Protein AF-A0A8X6Q5P4-F1 (afdb_monomer_lite)

Structure (mmCIF, N/CA/C/O backbone):
data_AF-A0A8X6Q5P4-F1
#
_entry.id   AF-A0A8X6Q5P4-F1
#
loop_
_atom_site.group_PDB
_atom_site.id
_atom_site.type_symbol
_atom_site.label_atom_id
_atom_site.label_alt_id
_atom_site.label_comp_id
_atom_site.label_asym_id
_atom_site.label_entity_id
_atom_site.label_seq_id
_atom_site.pdbx_PDB_ins_code
_atom_site.Cartn_x
_atom_site.Cartn_y
_atom_site.Cartn_z
_atom_site.occupancy
_atom_site.B_iso_or_equiv
_atom_site.auth_seq_id
_atom_site.auth_comp_id
_atom_site.auth_asym_id
_atom_site.auth_atom_id
_atom_site.pdbx_PDB_model_num
ATOM 1 N N . MET A 1 1 ? 2.839 -21.272 -9.759 1.00 53.09 1 MET A N 1
ATOM 2 C CA . MET A 1 1 ? 2.663 -20.642 -8.435 1.00 53.09 1 MET A CA 1
ATOM 3 C C . MET A 1 1 ? 1.418 -21.234 -7.819 1.00 53.09 1 MET A C 1
ATOM 5 O O . MET A 1 1 ? 0.437 -21.380 -8.537 1.00 53.09 1 MET A O 1
ATOM 9 N N . ASP A 1 2 ? 1.478 -21.639 -6.556 1.00 59.53 2 ASP A N 1
ATOM 10 C CA . ASP A 1 2 ? 0.320 -22.190 -5.854 1.00 59.53 2 ASP A CA 1
ATOM 11 C C . ASP A 1 2 ? -0.592 -21.036 -5.414 1.00 59.53 2 ASP A C 1
ATOM 13 O O . ASP A 1 2 ? -0.461 -20.475 -4.329 1.00 59.53 2 ASP A O 1
ATOM 17 N N . THR A 1 3 ? -1.456 -20.587 -6.325 1.00 75.19 3 THR A N 1
ATOM 18 C CA . THR A 1 3 ? -2.335 -19.426 -6.118 1.00 75.19 3 THR A CA 1
ATOM 19 C C . THR A 1 3 ? -3.392 -19.670 -5.041 1.00 75.19 3 THR A C 1
ATOM 21 O O . THR A 1 3 ? -3.972 -18.708 -4.545 1.00 75.19 3 THR A O 1
ATOM 24 N N . GLY A 1 4 ? -3.632 -20.931 -4.657 1.00 83.81 4 GLY A N 1
ATOM 25 C CA . GLY A 1 4 ? -4.620 -21.299 -3.640 1.00 83.81 4 GLY A CA 1
ATOM 26 C C . GLY A 1 4 ? -4.331 -20.668 -2.279 1.00 83.81 4 GLY A C 1
ATOM 27 O O . GLY A 1 4 ? -5.236 -20.123 -1.654 1.00 83.81 4 GLY A O 1
ATOM 28 N N . MET A 1 5 ? -3.056 -20.623 -1.878 1.00 87.94 5 MET A N 1
ATOM 29 C CA . MET A 1 5 ? -2.649 -20.046 -0.592 1.00 87.94 5 MET A CA 1
ATOM 30 C C . MET A 1 5 ? -2.971 -18.547 -0.488 1.00 87.94 5 MET A C 1
ATOM 32 O O . MET A 1 5 ? -3.363 -18.069 0.574 1.00 87.94 5 MET A O 1
ATOM 36 N N . TYR A 1 6 ? -2.838 -17.797 -1.586 1.00 89.56 6 TYR A N 1
ATOM 37 C CA . TYR A 1 6 ? -3.122 -16.359 -1.598 1.00 89.56 6 TYR A CA 1
ATOM 38 C C . TYR A 1 6 ? -4.622 -16.058 -1.629 1.00 89.56 6 TYR A C 1
ATOM 40 O O . TYR A 1 6 ? -5.058 -15.073 -1.037 1.00 89.56 6 TYR A O 1
ATOM 48 N N . VAL A 1 7 ? -5.429 -16.919 -2.258 1.00 93.12 7 VAL A N 1
ATOM 49 C CA . VAL A 1 7 ? -6.895 -16.813 -2.184 1.00 93.12 7 VAL A CA 1
ATOM 50 C C . VAL A 1 7 ? -7.359 -16.992 -0.739 1.00 93.12 7 VAL A C 1
ATOM 52 O O . VAL A 1 7 ? -8.077 -16.139 -0.223 1.00 93.12 7 VAL A O 1
ATOM 55 N N . GLU A 1 8 ? -6.879 -18.033 -0.057 1.00 93.19 8 GLU A N 1
ATOM 56 C CA . GLU A 1 8 ? -7.202 -18.267 1.354 1.00 93.19 8 GLU A CA 1
ATOM 57 C C . GLU A 1 8 ? -6.715 -17.113 2.244 1.00 93.19 8 GLU A C 1
ATOM 59 O O . GLU A 1 8 ? -7.473 -16.601 3.068 1.00 93.19 8 GLU A O 1
ATOM 64 N N . ALA A 1 9 ? -5.479 -16.636 2.049 1.00 93.81 9 ALA A N 1
ATOM 65 C CA . ALA A 1 9 ? -4.935 -15.503 2.800 1.00 93.81 9 ALA A CA 1
ATOM 66 C C . ALA A 1 9 ? -5.797 -14.239 2.653 1.00 93.81 9 ALA A C 1
ATOM 68 O O . ALA A 1 9 ? -6.057 -13.545 3.642 1.00 93.81 9 ALA A O 1
ATOM 69 N N . LYS A 1 10 ? -6.294 -13.966 1.441 1.00 94.81 10 LYS A N 1
ATOM 70 C CA . LYS A 1 10 ? -7.219 -12.859 1.184 1.00 94.81 10 LYS A CA 1
ATOM 71 C C . LYS A 1 10 ? -8.535 -13.039 1.938 1.00 94.81 10 LYS A C 1
ATOM 73 O O . LYS A 1 10 ? -8.993 -12.097 2.584 1.00 94.81 10 LYS A O 1
ATOM 78 N N . GLU A 1 11 ? -9.128 -14.229 1.894 1.00 95.25 11 GLU A N 1
ATOM 79 C CA . GLU A 1 11 ? -10.381 -14.522 2.600 1.00 95.25 11 GLU A CA 1
ATOM 80 C C . GLU A 1 11 ? -10.233 -14.367 4.120 1.00 95.25 11 GLU A C 1
ATOM 82 O O . GLU A 1 11 ? -11.083 -13.747 4.770 1.00 95.25 11 GLU A O 1
ATOM 87 N N . TYR A 1 12 ? -9.126 -14.851 4.692 1.00 95.81 12 TYR A N 1
ATOM 88 C CA . TYR A 1 12 ? -8.813 -14.654 6.108 1.00 95.81 12 TYR A CA 1
ATOM 89 C C . TYR A 1 12 ? -8.636 -13.175 6.451 1.00 95.81 12 TYR A C 1
ATOM 91 O O . TYR A 1 12 ? -9.207 -12.703 7.438 1.00 95.81 12 TYR A O 1
ATOM 99 N N . ALA A 1 13 ? -7.901 -12.422 5.632 1.00 94.88 13 ALA A N 1
ATOM 100 C CA . ALA A 1 13 ? -7.718 -10.990 5.831 1.00 94.88 13 ALA A CA 1
ATOM 101 C C . ALA A 1 13 ? -9.061 -10.239 5.806 1.00 94.88 13 ALA A C 1
ATOM 103 O O . ALA A 1 13 ? -9.332 -9.408 6.674 1.00 94.88 13 ALA A O 1
ATOM 104 N N . GLU A 1 14 ? -9.953 -10.571 4.872 1.00 95.75 14 GLU A N 1
ATOM 105 C CA . GLU A 1 14 ? -11.298 -9.996 4.800 1.00 95.75 14 GLU A CA 1
ATOM 106 C C . GLU A 1 14 ? -12.171 -10.377 6.002 1.00 95.75 14 GLU A C 1
ATOM 108 O O . GLU A 1 14 ? -12.909 -9.534 6.519 1.00 95.75 14 GLU A O 1
ATOM 113 N N . ALA A 1 15 ? -12.076 -11.617 6.487 1.00 97.00 15 ALA A N 1
ATOM 114 C CA . ALA A 1 15 ? -12.764 -12.049 7.699 1.00 97.00 15 ALA A CA 1
ATOM 115 C C . ALA A 1 15 ? -12.289 -11.260 8.931 1.00 97.00 15 ALA A C 1
ATOM 117 O O . ALA A 1 15 ? -13.116 -10.792 9.717 1.00 97.00 15 ALA A O 1
ATOM 118 N N . VAL A 1 16 ? -10.978 -11.034 9.066 1.00 95.69 16 VAL A N 1
ATOM 119 C CA . VAL A 1 16 ? -10.413 -10.215 10.149 1.00 95.69 16 VAL A CA 1
ATOM 120 C C . VAL A 1 16 ? -10.856 -8.759 10.020 1.00 95.69 16 VAL A C 1
ATOM 122 O O . VAL A 1 16 ? -11.256 -8.163 11.017 1.00 95.69 16 VAL A O 1
ATOM 125 N N . LEU A 1 17 ? -10.876 -8.192 8.810 1.00 93.56 17 LEU A N 1
ATOM 126 C CA . LEU A 1 17 ? -11.319 -6.812 8.578 1.00 93.56 17 LEU A CA 1
ATOM 127 C C . LEU A 1 17 ? -12.811 -6.595 8.868 1.00 93.56 17 LEU A C 1
ATOM 129 O O . LEU A 1 17 ? -13.193 -5.491 9.252 1.00 93.56 17 LEU A O 1
ATOM 133 N N . LYS A 1 18 ? -13.657 -7.628 8.749 1.00 95.69 18 LYS A N 1
ATOM 134 C CA . LYS A 1 18 ? -15.067 -7.562 9.183 1.00 95.69 18 LYS A CA 1
ATOM 135 C C . LYS A 1 18 ? -15.201 -7.418 10.700 1.00 95.69 18 LYS A C 1
ATOM 137 O O . LYS A 1 18 ? -16.134 -6.771 11.164 1.00 95.69 18 LYS A O 1
ATOM 142 N N . ILE A 1 19 ? -14.282 -8.012 11.462 1.00 95.94 19 ILE A N 1
ATOM 143 C CA . ILE A 1 19 ? -14.267 -7.954 12.930 1.00 95.94 19 ILE A CA 1
ATOM 144 C C . ILE A 1 19 ? -13.555 -6.680 13.405 1.00 95.94 19 ILE A C 1
ATOM 146 O O . ILE A 1 19 ? -14.049 -5.973 14.280 1.00 95.94 19 ILE A O 1
ATOM 150 N N . ASN A 1 20 ? -12.402 -6.369 12.809 1.00 92.00 20 ASN A N 1
ATOM 151 C CA . ASN A 1 20 ? -11.596 -5.189 13.092 1.00 92.00 20 ASN A CA 1
ATOM 152 C C . ASN A 1 20 ? -11.233 -4.444 11.792 1.00 92.00 20 ASN A C 1
ATOM 154 O O . ASN A 1 20 ? -10.166 -4.678 11.216 1.00 92.00 20 ASN A O 1
ATOM 158 N N . PRO A 1 21 ? -12.055 -3.463 11.374 1.00 88.69 21 PRO A N 1
ATOM 159 C CA . PRO A 1 21 ? -11.829 -2.698 10.142 1.00 88.69 21 PRO A CA 1
ATOM 160 C C . PRO A 1 21 ? -10.544 -1.855 10.126 1.00 88.69 21 PRO A C 1
ATOM 162 O O . PRO A 1 21 ? -10.148 -1.327 9.084 1.00 88.69 21 PRO A O 1
ATOM 165 N N . ARG A 1 22 ? -9.906 -1.667 11.288 1.00 87.38 22 ARG A N 1
ATOM 166 C CA . ARG A 1 22 ? -8.725 -0.814 11.468 1.00 87.38 22 ARG A CA 1
ATOM 167 C C . ARG A 1 22 ? -7.439 -1.602 11.721 1.00 87.38 22 ARG A C 1
ATOM 169 O O . ARG A 1 22 ? -6.427 -0.964 12.004 1.00 87.38 22 ARG A O 1
ATOM 176 N N . SER A 1 23 ? -7.451 -2.936 11.624 1.00 90.62 23 SER A N 1
ATOM 177 C CA . SER A 1 23 ? -6.218 -3.730 11.734 1.00 90.62 23 SER A CA 1
ATOM 178 C C . SER A 1 23 ? -5.298 -3.429 10.544 1.00 90.62 23 SER A C 1
ATOM 180 O O . SER A 1 23 ? -5.683 -3.695 9.400 1.00 90.62 23 SER A O 1
ATOM 182 N N . PRO A 1 24 ? -4.106 -2.848 10.773 1.00 88.81 24 PRO A N 1
ATOM 183 C CA . PRO A 1 24 ? -3.154 -2.604 9.698 1.00 88.81 24 PRO A CA 1
ATOM 184 C C . PRO A 1 24 ? -2.569 -3.910 9.153 1.00 88.81 24 PRO A C 1
ATOM 186 O O . PRO A 1 24 ? -2.341 -4.007 7.953 1.00 88.81 24 PRO A O 1
ATOM 189 N N . GLU A 1 25 ? -2.403 -4.927 9.999 1.00 90.25 25 GLU A N 1
ATOM 190 C CA . GLU A 1 25 ? -1.857 -6.233 9.628 1.00 90.25 25 GLU A CA 1
ATOM 191 C C . GLU A 1 25 ? -2.791 -6.939 8.646 1.00 90.25 25 GLU A C 1
ATOM 193 O O . GLU A 1 25 ? -2.349 -7.423 7.609 1.00 90.25 25 GLU A O 1
ATOM 198 N N . ALA A 1 26 ? -4.101 -6.921 8.913 1.00 92.06 26 ALA A N 1
ATOM 199 C CA . ALA A 1 26 ? -5.088 -7.509 8.015 1.00 92.06 26 ALA A CA 1
ATOM 200 C C . ALA A 1 26 ? -5.188 -6.750 6.682 1.00 92.06 26 ALA A C 1
ATOM 202 O O . ALA A 1 26 ? -5.343 -7.367 5.631 1.00 92.06 26 ALA A O 1
ATOM 203 N N . LYS A 1 27 ? -5.058 -5.414 6.693 1.00 93.94 27 LYS A N 1
ATOM 204 C CA . LYS A 1 27 ? -4.985 -4.630 5.448 1.00 93.94 27 LYS A CA 1
ATOM 205 C C . LYS A 1 27 ? -3.723 -4.948 4.647 1.00 93.94 27 LYS A C 1
ATOM 207 O O . LYS A 1 27 ? -3.820 -5.075 3.432 1.00 93.94 27 LYS A O 1
ATOM 212 N N . SER A 1 28 ? -2.576 -5.101 5.314 1.00 92.88 28 SER A N 1
ATOM 213 C CA . SER A 1 28 ? -1.318 -5.477 4.657 1.00 92.88 28 SER A CA 1
ATOM 214 C C . SER A 1 28 ? -1.434 -6.855 4.027 1.00 92.88 28 SER A C 1
ATOM 216 O O . SER A 1 28 ? -1.211 -6.987 2.832 1.00 92.88 28 SER A O 1
ATOM 218 N N . LEU A 1 29 ? -1.898 -7.849 4.790 1.00 93.44 29 LEU A N 1
ATOM 219 C CA . LEU A 1 29 ? -2.078 -9.218 4.308 1.00 93.44 29 LEU A CA 1
ATOM 220 C C . LEU A 1 29 ? -3.030 -9.287 3.108 1.00 93.44 29 LEU A C 1
ATOM 222 O O . LEU A 1 29 ? -2.777 -10.020 2.155 1.00 93.44 29 LEU A O 1
ATOM 226 N N . LYS A 1 30 ? -4.111 -8.495 3.126 1.00 95.38 30 LYS A N 1
ATOM 227 C CA . LYS 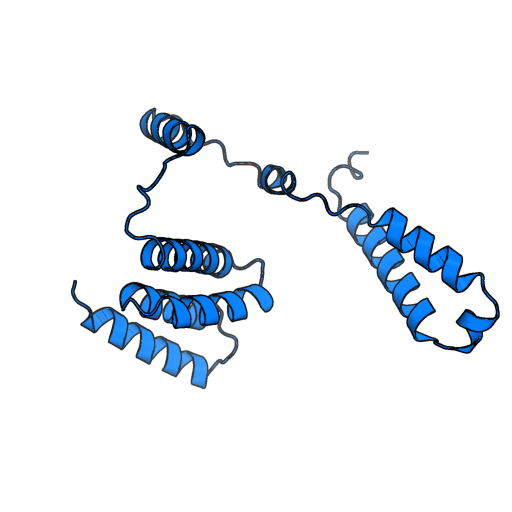A 1 30 ? -5.018 -8.377 1.982 1.00 95.38 30 LYS A CA 1
ATOM 228 C C . LYS A 1 30 ? -4.298 -7.817 0.751 1.00 95.38 30 LYS A C 1
ATOM 230 O O . LYS A 1 30 ? -4.438 -8.385 -0.328 1.00 95.38 30 LYS A O 1
ATOM 235 N N . GLY A 1 31 ? -3.536 -6.734 0.917 1.00 94.62 31 GLY A N 1
ATOM 236 C CA . GLY A 1 31 ? -2.756 -6.128 -0.162 1.00 94.62 31 GLY A CA 1
ATOM 237 C C . GLY A 1 31 ? -1.716 -7.089 -0.744 1.00 94.62 31 GLY A C 1
ATOM 238 O O . GLY A 1 31 ? -1.625 -7.215 -1.963 1.00 94.62 31 GLY A O 1
ATOM 239 N N . GLU A 1 32 ? -0.995 -7.828 0.101 1.00 91.94 32 GLU A N 1
ATOM 240 C CA . GLU A 1 32 ? -0.014 -8.839 -0.325 1.00 91.94 32 GLU A CA 1
ATOM 241 C C . GLU A 1 32 ? -0.685 -9.955 -1.123 1.00 91.94 32 GLU A C 1
ATOM 243 O O . GLU A 1 32 ? -0.236 -10.309 -2.212 1.00 91.94 32 GLU A O 1
ATOM 248 N N . ALA A 1 33 ? -1.799 -10.483 -0.615 1.00 93.94 33 ALA A N 1
ATOM 249 C CA . ALA A 1 33 ? -2.548 -11.522 -1.303 1.00 93.94 33 ALA A CA 1
ATOM 250 C C . ALA A 1 33 ? -3.053 -11.048 -2.677 1.00 93.94 33 ALA A C 1
ATOM 252 O O . ALA A 1 33 ? -2.925 -11.771 -3.661 1.00 93.94 33 ALA A O 1
ATOM 253 N N . GLU A 1 34 ? -3.581 -9.824 -2.772 1.00 93.44 34 GLU A N 1
ATOM 254 C CA . GLU A 1 34 ? -4.012 -9.224 -4.043 1.00 93.44 34 GLU A CA 1
ATOM 255 C C . GLU A 1 34 ? -2.844 -9.047 -5.025 1.00 93.44 34 GLU A C 1
ATOM 257 O O . GLU A 1 34 ? -2.993 -9.368 -6.204 1.00 93.44 34 GLU A O 1
ATOM 262 N N . PHE A 1 35 ? -1.668 -8.640 -4.536 1.00 91.94 35 PHE A N 1
ATOM 263 C CA . PHE A 1 35 ? -0.453 -8.503 -5.344 1.00 91.94 35 PHE A CA 1
ATOM 264 C C . PHE A 1 35 ? -0.010 -9.844 -5.940 1.00 91.94 35 PHE A C 1
ATOM 266 O O . PHE A 1 35 ? 0.199 -9.950 -7.147 1.00 91.94 35 PHE A O 1
ATOM 273 N N . PHE A 1 36 ? 0.091 -10.896 -5.120 1.00 89.12 36 PHE A N 1
ATOM 274 C CA . PHE A 1 36 ? 0.518 -12.221 -5.587 1.00 89.12 36 PHE A CA 1
ATOM 275 C C . PHE A 1 36 ? -0.514 -12.921 -6.481 1.00 89.12 36 PHE A C 1
ATOM 277 O O . PHE A 1 36 ? -0.154 -13.805 -7.260 1.00 89.12 36 PHE A O 1
ATOM 284 N N . LEU A 1 37 ? -1.783 -12.513 -6.411 1.00 88.75 37 LEU A N 1
ATOM 285 C CA . LEU A 1 37 ? -2.822 -12.926 -7.357 1.00 88.75 37 LEU A CA 1
ATOM 286 C C . LEU A 1 37 ? -2.761 -12.159 -8.693 1.00 88.75 37 LEU A C 1
ATOM 288 O O . LEU A 1 37 ? -3.492 -12.511 -9.617 1.00 88.75 37 LEU A O 1
ATOM 292 N N . GLY A 1 38 ? -1.894 -11.146 -8.808 1.00 87.88 38 GLY A N 1
ATOM 293 C CA . GLY A 1 38 ? -1.734 -10.307 -9.999 1.00 87.88 38 GLY A CA 1
ATOM 294 C C . GLY A 1 38 ? -2.746 -9.163 -10.106 1.00 87.88 38 GLY A C 1
ATOM 295 O O . GLY A 1 38 ? -2.823 -8.510 -11.142 1.00 87.88 38 GLY A O 1
ATOM 296 N N . ASP A 1 39 ? -3.529 -8.907 -9.055 1.00 91.06 39 ASP A N 1
ATOM 297 C CA . ASP A 1 39 ? -4.510 -7.819 -9.001 1.00 91.06 39 ASP A CA 1
ATOM 298 C C . ASP A 1 39 ? -3.844 -6.551 -8.430 1.00 91.06 39 ASP A C 1
ATOM 300 O O . ASP A 1 39 ? -4.127 -6.108 -7.311 1.00 91.06 39 ASP A O 1
ATOM 304 N N . PHE A 1 40 ? -2.886 -6.004 -9.192 1.00 90.81 40 PHE A N 1
ATOM 305 C CA . PHE A 1 40 ? -2.039 -4.883 -8.760 1.00 90.81 40 PHE A CA 1
ATOM 306 C C . PHE A 1 40 ? -2.842 -3.610 -8.475 1.00 90.81 40 PHE A C 1
ATOM 308 O O . PHE A 1 40 ? -2.533 -2.883 -7.537 1.00 90.81 40 PHE A O 1
ATOM 315 N N . GLU A 1 41 ? -3.917 -3.352 -9.223 1.00 91.75 41 GLU A N 1
ATOM 316 C CA . GLU A 1 41 ? -4.779 -2.185 -9.003 1.00 91.75 41 GLU A CA 1
ATOM 317 C C . GLU A 1 41 ? -5.486 -2.254 -7.645 1.00 91.75 41 GLU A C 1
ATOM 319 O O . GLU A 1 41 ? -5.476 -1.286 -6.876 1.00 91.75 41 GLU A O 1
ATOM 324 N N . ARG A 1 42 ? -6.085 -3.407 -7.307 1.00 93.75 42 ARG A N 1
ATOM 325 C CA . ARG A 1 42 ? -6.735 -3.574 -6.000 1.00 93.75 42 ARG A CA 1
ATOM 326 C C . ARG A 1 42 ? -5.734 -3.535 -4.862 1.00 93.75 42 ARG A C 1
ATOM 328 O O . ARG A 1 42 ? -5.997 -2.864 -3.864 1.00 93.75 42 ARG A O 1
ATOM 335 N N . SER A 1 43 ? -4.590 -4.190 -5.032 1.00 93.81 43 SER A N 1
ATOM 336 C CA . SER A 1 43 ? -3.520 -4.159 -4.039 1.00 93.81 43 SER A CA 1
ATOM 337 C C . SER A 1 43 ? -3.020 -2.726 -3.812 1.00 93.81 43 SER A C 1
ATOM 339 O O . SER A 1 43 ? -2.972 -2.266 -2.668 1.00 93.81 43 SER A O 1
ATOM 341 N N . PHE A 1 44 ? -2.778 -1.962 -4.883 1.00 94.06 44 PHE A N 1
ATOM 342 C CA . PHE A 1 44 ? -2.399 -0.549 -4.817 1.00 94.06 44 PHE A CA 1
ATOM 343 C C . PHE A 1 44 ? -3.417 0.291 -4.043 1.00 94.06 44 PHE A C 1
ATOM 345 O O . PHE A 1 44 ? -3.046 1.054 -3.151 1.00 94.06 44 PHE A O 1
ATOM 352 N N . LEU A 1 45 ? -4.713 0.126 -4.329 1.00 94.50 45 LEU A N 1
ATOM 353 C CA . LEU A 1 45 ? -5.780 0.828 -3.614 1.00 94.50 45 LEU A CA 1
ATOM 354 C C . LEU A 1 45 ? -5.812 0.454 -2.126 1.00 94.50 45 LEU A C 1
ATOM 356 O O . LEU A 1 45 ? -5.926 1.342 -1.276 1.00 94.50 45 LEU A O 1
ATOM 360 N N . THR A 1 46 ? -5.681 -0.835 -1.799 1.00 93.12 46 THR A N 1
ATOM 361 C CA . THR A 1 46 ? -5.618 -1.326 -0.414 1.00 93.12 46 THR A CA 1
ATOM 362 C C . THR A 1 46 ? -4.449 -0.680 0.340 1.00 93.12 46 THR A C 1
ATOM 364 O O . THR A 1 46 ? -4.633 -0.166 1.451 1.00 93.12 46 THR A O 1
ATOM 367 N N . TYR A 1 47 ? -3.265 -0.630 -0.276 1.00 90.88 47 TYR A N 1
ATOM 368 C CA . TYR A 1 47 ? -2.079 -0.013 0.313 1.00 90.88 47 TYR A CA 1
ATOM 369 C C . TYR A 1 47 ? -2.154 1.508 0.392 1.00 90.88 47 TYR A C 1
ATOM 371 O O . TYR A 1 47 ? -1.780 2.062 1.420 1.00 90.88 47 TYR A O 1
ATOM 379 N N . SER A 1 48 ? -2.700 2.187 -0.617 1.00 90.69 48 SER A N 1
ATOM 380 C CA . SER A 1 48 ? -2.901 3.641 -0.606 1.00 90.69 48 SER A CA 1
ATOM 381 C C . SER A 1 48 ? -3.833 4.068 0.533 1.00 90.69 48 SER A C 1
ATOM 383 O O . SER A 1 48 ? -3.525 4.982 1.300 1.00 90.69 48 SER A O 1
ATOM 385 N N . GLN A 1 49 ? -4.940 3.346 0.734 1.00 90.44 49 GLN A N 1
ATOM 386 C CA . GLN A 1 49 ? -5.839 3.582 1.868 1.00 90.44 49 GLN A CA 1
ATOM 387 C C . GLN A 1 49 ? -5.154 3.327 3.217 1.00 90.44 49 GLN A C 1
ATOM 389 O O . GLN A 1 49 ? -5.386 4.059 4.183 1.00 90.44 49 GLN A O 1
ATOM 394 N N . GLY A 1 50 ? -4.330 2.279 3.298 1.00 85.81 50 GLY A N 1
ATOM 395 C CA . GLY A 1 50 ? -3.510 1.985 4.471 1.00 85.81 50 GLY A CA 1
ATOM 396 C C . GLY A 1 50 ? -2.519 3.108 4.768 1.00 85.81 50 GLY A C 1
ATOM 397 O O . GLY A 1 50 ? -2.497 3.621 5.887 1.00 85.81 50 GLY A O 1
ATOM 398 N N . HIS A 1 51 ? -1.767 3.530 3.754 1.00 83.31 51 HIS A N 1
ATOM 399 C CA . HIS A 1 51 ? -0.742 4.562 3.828 1.00 83.31 51 HIS A CA 1
ATOM 400 C C . HIS A 1 51 ? -1.331 5.911 4.252 1.00 83.31 51 HIS A C 1
ATOM 402 O O . HIS A 1 51 ? -0.854 6.499 5.214 1.00 83.31 51 HIS A O 1
ATOM 408 N N . ASN A 1 52 ? -2.448 6.337 3.654 1.00 84.56 52 ASN A N 1
ATOM 409 C CA . ASN A 1 52 ? -3.147 7.567 4.048 1.00 84.56 52 ASN A CA 1
ATOM 410 C C . ASN A 1 52 ? -3.635 7.534 5.506 1.00 84.56 52 ASN A C 1
ATOM 412 O O . ASN A 1 52 ? -3.685 8.562 6.176 1.00 84.56 52 ASN A O 1
ATOM 416 N N . SER A 1 53 ? -4.006 6.354 6.016 1.00 80.56 53 SER A N 1
ATOM 417 C CA . SER A 1 53 ? -4.442 6.205 7.407 1.00 80.56 53 SER A CA 1
ATOM 418 C C . SER A 1 53 ? -3.280 6.087 8.394 1.00 80.56 53 SER A C 1
ATOM 420 O O . SER A 1 53 ? -3.451 6.470 9.553 1.00 80.56 53 SER A O 1
ATOM 422 N N . ARG A 1 54 ? -2.160 5.476 7.992 1.00 81.25 54 ARG A N 1
ATOM 423 C CA . ARG A 1 54 ? -0.976 5.209 8.824 1.00 81.25 54 ARG A CA 1
ATOM 424 C C . ARG A 1 54 ? 0.302 5.279 7.976 1.00 81.25 54 ARG A C 1
ATOM 426 O O . ARG A 1 54 ? 0.848 4.230 7.625 1.00 81.25 54 ARG A O 1
ATOM 433 N N . PRO A 1 55 ? 0.813 6.489 7.698 1.00 75.88 55 PRO A N 1
ATOM 434 C CA . PRO A 1 55 ? 2.000 6.658 6.859 1.00 75.88 55 PRO A CA 1
ATOM 435 C C . PRO A 1 55 ? 3.259 6.002 7.443 1.00 75.88 55 PRO A C 1
ATOM 437 O O . PRO A 1 55 ? 4.120 5.552 6.695 1.00 75.88 55 PRO A O 1
ATOM 440 N N . SER A 1 56 ? 3.343 5.896 8.775 1.00 79.56 56 SER A N 1
ATOM 441 C CA . SER A 1 56 ? 4.474 5.297 9.496 1.00 79.56 56 SER A CA 1
ATOM 442 C C . SER A 1 56 ? 4.500 3.764 9.487 1.00 79.56 56 SER A C 1
ATOM 444 O O . SER A 1 56 ? 5.460 3.168 9.970 1.00 79.56 56 SER A O 1
ATOM 446 N N . PHE A 1 57 ? 3.465 3.094 8.965 1.00 79.50 57 PHE A N 1
ATOM 447 C CA . PHE A 1 57 ? 3.464 1.636 8.865 1.00 79.50 57 PHE A CA 1
ATOM 448 C C . PHE A 1 57 ? 4.214 1.201 7.600 1.00 79.50 57 PHE A C 1
ATOM 450 O O . PHE A 1 57 ? 3.676 1.274 6.493 1.00 79.50 57 PHE A O 1
ATOM 457 N N . GLY A 1 58 ? 5.460 0.745 7.770 1.00 80.38 58 GLY A N 1
ATOM 458 C CA . GLY A 1 58 ? 6.395 0.473 6.669 1.00 80.38 58 GLY A CA 1
ATOM 459 C C . GLY A 1 58 ? 5.850 -0.450 5.575 1.00 80.38 58 GLY A C 1
ATOM 460 O O . GLY A 1 58 ? 6.057 -0.177 4.393 1.00 80.38 58 GLY A O 1
ATOM 461 N N . ALA A 1 59 ? 5.063 -1.469 5.936 1.00 81.38 59 ALA A N 1
ATOM 462 C CA . ALA A 1 59 ? 4.476 -2.388 4.959 1.00 81.38 59 ALA A CA 1
ATOM 463 C C . ALA A 1 59 ? 3.517 -1.690 3.976 1.00 81.38 59 ALA A C 1
ATOM 465 O O . ALA A 1 59 ? 3.412 -2.103 2.824 1.00 81.38 59 ALA A O 1
ATOM 466 N N . PHE A 1 60 ? 2.860 -0.595 4.381 1.00 83.88 60 PHE A N 1
ATOM 467 C CA . PHE A 1 60 ? 2.016 0.178 3.468 1.00 83.88 60 PHE A CA 1
ATOM 468 C C . PHE A 1 60 ? 2.819 1.011 2.478 1.00 83.88 60 PHE A C 1
ATOM 470 O O . PHE A 1 60 ? 2.449 1.068 1.308 1.00 83.88 60 PHE A O 1
ATOM 477 N N . LYS A 1 61 ? 3.919 1.628 2.927 1.00 86.19 61 LYS A N 1
ATOM 478 C CA . LYS A 1 61 ? 4.825 2.378 2.045 1.00 86.19 61 LYS A CA 1
ATOM 479 C C . LYS A 1 61 ? 5.449 1.441 1.008 1.00 86.19 61 LYS A C 1
ATOM 481 O O . LYS A 1 61 ? 5.374 1.719 -0.186 1.00 86.19 61 LYS A O 1
ATOM 486 N N . LEU A 1 62 ? 5.985 0.308 1.465 1.00 83.69 62 LEU A N 1
ATOM 487 C CA . LEU A 1 62 ? 6.598 -0.693 0.597 1.00 83.69 62 LEU A CA 1
ATOM 488 C C . LEU A 1 62 ? 5.582 -1.273 -0.396 1.00 83.69 62 LEU A C 1
ATOM 490 O O . LEU A 1 62 ? 5.828 -1.272 -1.598 1.00 83.69 62 LEU A O 1
ATOM 494 N N . GLY A 1 63 ? 4.409 -1.696 0.086 1.00 84.19 63 GLY A N 1
ATOM 495 C CA . GLY A 1 63 ? 3.351 -2.234 -0.768 1.00 84.19 63 GLY A CA 1
ATOM 496 C C . GLY A 1 63 ? 2.866 -1.238 -1.824 1.00 84.19 63 GLY A C 1
ATOM 497 O O . GLY A 1 63 ? 2.660 -1.619 -2.974 1.00 84.19 63 GLY A O 1
ATOM 498 N N . TYR A 1 64 ? 2.746 0.046 -1.478 1.00 84.81 64 TYR A N 1
ATOM 499 C CA . TYR A 1 64 ? 2.395 1.106 -2.427 1.00 84.81 64 TYR A CA 1
ATOM 500 C C . TYR A 1 64 ? 3.439 1.249 -3.548 1.00 84.81 64 TYR A C 1
ATOM 502 O O . TYR A 1 64 ? 3.078 1.254 -4.724 1.00 84.81 64 TYR A O 1
ATOM 510 N N . GLN A 1 65 ? 4.729 1.291 -3.196 1.00 87.06 65 GLN A N 1
ATOM 511 C CA . GLN A 1 65 ? 5.832 1.387 -4.163 1.00 87.06 65 GLN A CA 1
ATOM 512 C C . GLN A 1 65 ? 5.925 0.148 -5.064 1.00 87.06 65 GLN A C 1
ATOM 514 O O . GLN A 1 65 ? 6.043 0.276 -6.282 1.00 87.06 65 GLN A O 1
ATOM 519 N N . MET A 1 66 ? 5.830 -1.051 -4.478 1.00 85.75 66 MET A N 1
ATOM 520 C CA . MET A 1 66 ? 5.874 -2.316 -5.217 1.00 85.75 66 MET A CA 1
ATOM 521 C C . MET A 1 66 ? 4.748 -2.409 -6.246 1.00 85.75 66 MET A C 1
ATOM 523 O O . MET A 1 66 ? 4.986 -2.807 -7.384 1.00 85.75 66 MET A O 1
ATOM 527 N N . ASN A 1 67 ? 3.532 -2.019 -5.860 1.00 86.81 67 ASN A N 1
ATOM 528 C CA . ASN A 1 67 ? 2.389 -2.022 -6.763 1.00 86.81 67 ASN A CA 1
ATOM 529 C C . ASN A 1 67 ? 2.503 -0.969 -7.862 1.00 86.81 67 ASN A C 1
ATOM 531 O O . ASN A 1 67 ? 2.200 -1.286 -9.005 1.00 86.81 67 ASN A O 1
ATOM 535 N N . GLY A 1 68 ? 2.966 0.245 -7.541 1.00 86.69 68 GLY A N 1
ATOM 536 C CA . GLY A 1 68 ? 3.215 1.278 -8.550 1.00 86.69 68 GLY A CA 1
ATOM 537 C C . GLY A 1 68 ? 4.170 0.773 -9.630 1.00 86.69 68 GLY A C 1
ATOM 538 O O . GLY A 1 68 ? 3.810 0.733 -10.801 1.00 86.69 68 GLY A O 1
ATOM 539 N N . ARG A 1 69 ? 5.321 0.226 -9.219 1.00 82.56 69 ARG A N 1
ATOM 540 C CA . ARG A 1 69 ? 6.301 -0.356 -10.148 1.00 82.56 69 ARG A CA 1
ATOM 541 C C . ARG A 1 69 ? 5.737 -1.541 -10.938 1.00 82.56 69 ARG A C 1
ATOM 543 O O . ARG A 1 69 ? 6.051 -1.697 -12.112 1.00 82.56 69 ARG A O 1
ATOM 550 N N . ALA A 1 70 ? 4.919 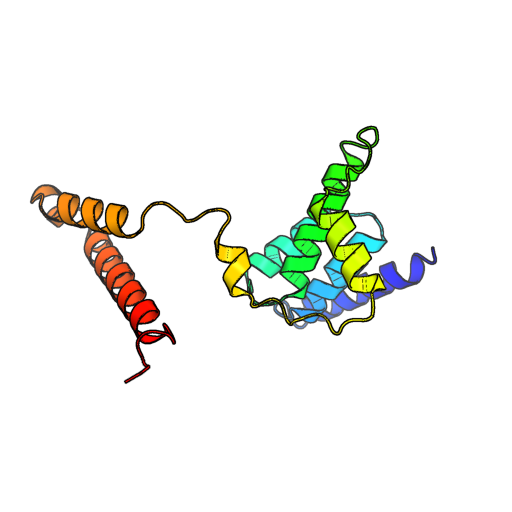-2.391 -10.315 1.00 82.69 70 ALA A N 1
ATOM 551 C CA . ALA A 1 70 ? 4.288 -3.514 -11.008 1.00 82.69 70 ALA A CA 1
ATOM 552 C C . ALA A 1 70 ? 3.278 -3.053 -12.071 1.00 82.69 70 ALA A C 1
ATOM 554 O O . ALA A 1 70 ? 3.236 -3.636 -13.152 1.00 82.69 70 ALA A O 1
ATOM 555 N N . ILE A 1 71 ? 2.503 -2.002 -11.786 1.00 85.06 71 ILE A N 1
ATOM 556 C CA . ILE A 1 71 ? 1.577 -1.384 -12.741 1.00 85.06 71 ILE A CA 1
ATOM 557 C C . ILE A 1 71 ? 2.359 -0.733 -13.883 1.00 85.06 71 ILE A C 1
ATOM 559 O O . ILE A 1 71 ? 2.056 -1.011 -15.040 1.00 85.06 71 ILE A O 1
ATOM 563 N N . ASP A 1 72 ? 3.396 0.049 -13.580 1.00 82.94 72 ASP A N 1
ATOM 564 C CA . ASP A 1 72 ? 4.235 0.694 -14.596 1.00 82.94 72 ASP A CA 1
ATOM 565 C C . ASP A 1 72 ? 4.874 -0.349 -15.524 1.00 82.94 72 ASP A C 1
ATOM 567 O O . ASP A 1 72 ? 4.759 -0.251 -16.743 1.00 82.94 72 ASP A O 1
ATOM 571 N N . ASN A 1 73 ? 5.437 -1.423 -14.963 1.00 79.44 73 ASN A N 1
ATOM 572 C CA . ASN A 1 73 ? 5.986 -2.533 -15.746 1.00 79.44 73 ASN A CA 1
ATOM 573 C C . ASN A 1 73 ? 4.917 -3.244 -16.596 1.00 79.44 73 ASN A C 1
ATOM 575 O O . ASN A 1 73 ? 5.208 -3.696 -17.702 1.00 79.44 73 ASN A O 1
ATOM 579 N N . ALA A 1 74 ? 3.685 -3.375 -16.093 1.00 81.00 74 ALA A N 1
ATOM 580 C CA . ALA A 1 74 ? 2.584 -3.981 -16.841 1.00 81.00 74 ALA A CA 1
ATOM 581 C C . ALA A 1 74 ? 2.091 -3.084 -17.991 1.00 81.00 74 ALA A C 1
ATOM 583 O O . ALA A 1 74 ? 1.641 -3.600 -19.015 1.00 81.00 74 ALA A O 1
ATOM 584 N N . LEU A 1 75 ? 2.178 -1.760 -17.832 1.00 81.25 75 LEU A N 1
ATOM 585 C CA . LEU A 1 75 ? 1.822 -0.770 -18.851 1.00 81.25 75 LEU A CA 1
ATOM 586 C C . LEU A 1 75 ? 2.927 -0.576 -19.898 1.00 81.25 75 LEU A C 1
ATOM 588 O O . LEU A 1 75 ? 2.619 -0.317 -21.062 1.00 81.25 75 LEU A O 1
ATOM 592 N N . HIS A 1 76 ? 4.190 -0.749 -19.502 1.00 77.81 76 HIS A N 1
ATOM 593 C CA . HIS A 1 76 ? 5.378 -0.554 -20.336 1.00 77.81 76 HIS A CA 1
ATOM 594 C C . HIS A 1 76 ? 6.211 -1.846 -20.478 1.00 77.81 76 HIS A C 1
ATOM 596 O O . HIS A 1 76 ? 7.396 -1.853 -20.150 1.00 77.81 76 HIS A O 1
ATOM 602 N N . PRO A 1 77 ? 5.641 -2.957 -20.991 1.00 68.31 77 PRO A N 1
ATOM 603 C CA . PRO A 1 77 ? 6.323 -4.257 -21.022 1.00 68.31 77 PRO A CA 1
ATOM 604 C C . PRO A 1 77 ? 7.544 -4.296 -21.957 1.00 68.31 77 PRO A C 1
ATOM 606 O O . PRO A 1 77 ? 8.408 -5.157 -21.799 1.00 68.31 77 PRO A O 1
ATOM 609 N N . ASP A 1 78 ? 7.597 -3.384 -22.932 1.00 68.94 78 ASP A N 1
ATOM 610 C CA . ASP A 1 78 ? 8.663 -3.288 -23.934 1.00 68.94 78 ASP A CA 1
ATOM 611 C C . ASP A 1 78 ? 9.785 -2.321 -23.524 1.00 68.94 78 ASP A C 1
ATOM 613 O O . ASP A 1 78 ? 10.825 -2.266 -24.188 1.00 68.94 78 ASP A O 1
ATOM 617 N N . GLU A 1 79 ? 9.597 -1.555 -22.444 1.00 63.66 79 GLU A N 1
ATOM 618 C CA . GLU A 1 79 ? 10.679 -0.762 -21.877 1.00 63.66 79 GLU A CA 1
ATOM 619 C C . GLU A 1 79 ? 11.572 -1.701 -21.059 1.00 63.66 79 GLU A C 1
ATOM 621 O O . GLU A 1 79 ? 11.109 -2.331 -20.103 1.00 63.66 79 GLU A O 1
ATOM 626 N N . PRO A 1 80 ? 12.851 -1.871 -21.437 1.00 59.50 80 PRO A N 1
ATOM 627 C CA . PRO A 1 80 ? 13.753 -2.690 -20.650 1.00 59.50 80 PRO A CA 1
ATOM 628 C C . PRO A 1 80 ? 13.831 -2.105 -19.241 1.00 59.50 80 PRO A C 1
ATOM 630 O O . PRO A 1 80 ? 13.938 -0.891 -19.090 1.00 59.50 80 PRO A O 1
ATOM 633 N N . ILE A 1 81 ? 13.805 -2.965 -18.218 1.00 56.69 81 ILE A N 1
ATOM 634 C CA . ILE A 1 81 ? 14.079 -2.549 -16.840 1.00 56.69 81 ILE A CA 1
ATOM 635 C C . ILE A 1 81 ? 15.472 -1.916 -16.840 1.00 56.69 81 ILE A C 1
ATOM 637 O O . ILE A 1 81 ? 16.485 -2.614 -16.936 1.00 56.69 81 ILE A O 1
ATOM 641 N N . VAL A 1 82 ? 15.518 -0.586 -16.800 1.00 56.25 82 VAL A N 1
ATOM 642 C CA . VAL A 1 82 ? 16.765 0.165 -16.724 1.00 56.25 82 VAL A CA 1
ATOM 643 C C . VAL A 1 82 ? 17.135 0.220 -15.254 1.00 56.25 82 VAL A C 1
ATOM 645 O O . VAL A 1 82 ? 16.567 0.997 -14.493 1.00 56.25 82 VAL A O 1
ATOM 648 N N . PHE A 1 83 ? 18.066 -0.639 -14.856 1.00 54.62 83 PHE A N 1
ATOM 649 C CA . PHE A 1 83 ? 18.768 -0.461 -13.594 1.00 54.62 83 PHE A CA 1
ATOM 650 C C . PHE A 1 83 ? 19.638 0.787 -13.730 1.00 54.62 83 PHE A C 1
ATOM 652 O O . PHE A 1 83 ? 20.447 0.885 -14.659 1.00 54.62 83 PHE A O 1
ATOM 659 N N . GLY A 1 84 ? 19.420 1.765 -12.855 1.00 59.78 84 GLY A N 1
ATOM 660 C CA . GLY A 1 84 ? 20.301 2.919 -12.757 1.00 59.78 84 GLY A CA 1
ATOM 661 C C . GLY A 1 84 ? 21.680 2.492 -12.257 1.00 59.78 84 GLY A C 1
ATOM 662 O O . GLY A 1 84 ? 21.844 1.408 -11.698 1.00 59.78 84 GLY A O 1
ATOM 663 N N . ASN A 1 85 ? 22.682 3.356 -12.420 1.00 65.56 85 ASN A N 1
ATOM 664 C CA . ASN A 1 85 ? 24.008 3.099 -11.847 1.00 65.56 85 ASN A CA 1
ATOM 665 C C . ASN A 1 85 ? 23.928 2.905 -10.319 1.00 65.56 85 ASN A C 1
ATOM 667 O O . ASN A 1 85 ? 24.610 2.041 -9.787 1.00 65.56 85 ASN A O 1
ATOM 671 N N . GLU A 1 86 ? 23.014 3.617 -9.653 1.00 61.81 86 GLU A N 1
ATOM 672 C CA . GLU A 1 86 ? 22.726 3.481 -8.217 1.00 61.81 86 GLU A CA 1
ATOM 673 C C . GLU A 1 86 ? 22.211 2.078 -7.841 1.00 61.81 86 GLU A C 1
ATOM 675 O O . GLU A 1 86 ? 22.608 1.527 -6.817 1.00 61.81 86 GLU A O 1
ATOM 680 N N . ASP A 1 87 ? 21.377 1.455 -8.686 1.00 62.97 87 ASP A N 1
ATOM 681 C CA . ASP A 1 87 ? 20.892 0.088 -8.447 1.00 62.97 87 ASP A CA 1
ATOM 682 C C . ASP A 1 87 ? 22.039 -0.935 -8.552 1.00 62.97 87 ASP A C 1
ATOM 684 O O . ASP A 1 87 ? 22.070 -1.920 -7.814 1.00 62.97 87 ASP A O 1
ATOM 688 N N . ALA A 1 88 ? 22.983 -0.719 -9.475 1.00 70.94 88 ALA A N 1
ATOM 689 C CA . ALA A 1 88 ? 24.148 -1.585 -9.651 1.00 70.94 88 ALA A CA 1
ATOM 690 C C . ALA A 1 88 ? 25.159 -1.425 -8.505 1.00 70.94 88 ALA A C 1
ATOM 692 O O . ALA A 1 88 ? 25.654 -2.427 -7.989 1.00 70.94 88 ALA A O 1
ATOM 693 N N . GLU A 1 89 ? 25.408 -0.187 -8.075 1.00 67.56 89 GLU A N 1
ATOM 694 C CA . GLU A 1 89 ? 26.270 0.138 -6.934 1.00 67.56 89 GLU A CA 1
ATOM 695 C C . GLU A 1 89 ? 25.732 -0.484 -5.637 1.00 67.56 89 GLU A C 1
ATOM 697 O O . GLU A 1 89 ? 26.479 -1.158 -4.929 1.00 67.56 89 GLU A O 1
ATOM 702 N N . GLY A 1 90 ? 24.421 -0.392 -5.381 1.00 65.56 90 GLY A N 1
ATOM 703 C CA . GLY A 1 90 ? 23.803 -1.027 -4.212 1.00 65.56 90 GLY A CA 1
ATOM 704 C C . GLY A 1 90 ? 23.887 -2.560 -4.225 1.00 65.56 90 GLY A C 1
ATOM 705 O O . GLY A 1 90 ? 24.013 -3.193 -3.177 1.00 65.56 90 GLY A O 1
ATOM 706 N N . ILE A 1 91 ? 23.861 -3.190 -5.406 1.00 72.25 91 ILE A N 1
ATOM 707 C CA . ILE A 1 91 ? 24.059 -4.644 -5.531 1.00 72.25 91 ILE A CA 1
ATOM 708 C C . ILE A 1 91 ? 25.523 -5.024 -5.272 1.00 72.25 91 ILE A C 1
ATOM 710 O O . ILE A 1 91 ? 25.776 -6.026 -4.601 1.00 72.25 91 ILE A O 1
ATOM 714 N N . GLU A 1 92 ? 26.486 -4.255 -5.784 1.00 72.44 92 GLU A N 1
ATOM 715 C CA . GLU A 1 92 ? 27.912 -4.483 -5.514 1.00 72.44 92 GLU A CA 1
ATOM 716 C C . GLU A 1 92 ? 28.238 -4.324 -4.024 1.00 72.44 92 GLU A C 1
ATOM 718 O O . GLU A 1 92 ? 28.948 -5.160 -3.460 1.00 72.44 92 GLU A O 1
ATOM 723 N N . GLU A 1 93 ? 27.651 -3.326 -3.364 1.00 72.81 93 GLU A N 1
ATOM 724 C CA . GLU A 1 93 ? 27.780 -3.103 -1.924 1.00 72.81 93 GLU A CA 1
ATOM 725 C C . GLU A 1 93 ? 27.213 -4.280 -1.114 1.00 72.81 93 GLU A C 1
ATOM 727 O O . GLU A 1 93 ? 27.896 -4.826 -0.248 1.00 72.81 93 GLU A O 1
ATOM 732 N N . LEU A 1 94 ? 26.024 -4.781 -1.464 1.00 70.12 94 LEU A N 1
ATOM 733 C CA . LEU A 1 94 ? 25.434 -5.970 -0.833 1.00 70.12 94 LEU A CA 1
ATOM 734 C C . LEU A 1 94 ? 26.287 -7.237 -1.010 1.00 70.12 94 LEU A C 1
ATOM 736 O O . LEU A 1 94 ? 26.360 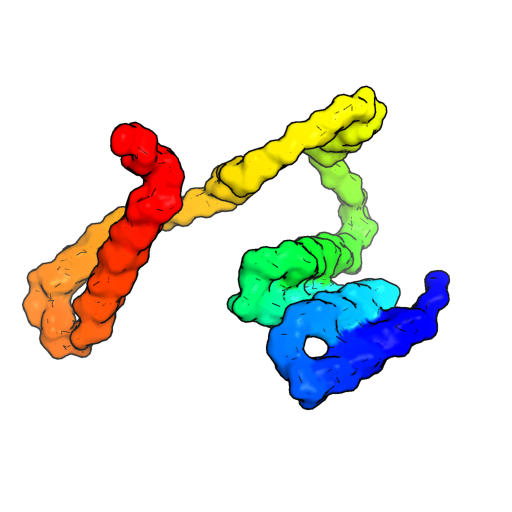-8.078 -0.110 1.00 70.12 94 LEU A O 1
ATOM 740 N N . LEU A 1 95 ? 26.918 -7.399 -2.175 1.00 76.81 95 LEU A N 1
ATOM 741 C CA . LEU A 1 95 ? 27.768 -8.552 -2.484 1.00 76.81 95 LEU A CA 1
ATOM 742 C C . LEU A 1 95 ? 29.165 -8.455 -1.857 1.00 76.81 95 LEU A C 1
ATOM 744 O O . LEU A 1 95 ? 29.830 -9.484 -1.713 1.00 76.81 95 LEU A O 1
ATOM 748 N N . SER A 1 96 ? 29.602 -7.255 -1.465 1.00 80.12 96 SER A N 1
ATOM 749 C CA . SER A 1 96 ? 30.895 -7.017 -0.811 1.00 80.12 96 SER A CA 1
ATOM 750 C C . SER A 1 96 ? 30.993 -7.672 0.575 1.00 80.12 96 SER A C 1
ATOM 752 O O . SER A 1 96 ? 32.092 -7.956 1.055 1.00 80.12 96 SER A O 1
ATOM 754 N N . GLY A 1 97 ? 29.846 -7.975 1.198 1.00 73.12 97 GLY A N 1
ATOM 755 C CA . GLY A 1 97 ? 29.767 -8.577 2.528 1.00 73.12 97 GLY A CA 1
ATOM 756 C C . GLY A 1 97 ? 30.109 -7.610 3.663 1.00 73.12 97 GLY A C 1
ATOM 757 O O . GLY A 1 97 ? 30.210 -8.045 4.814 1.00 73.12 97 GLY A O 1
ATOM 758 N N . GLU A 1 98 ? 30.283 -6.322 3.358 1.00 75.69 98 GLU A N 1
ATOM 759 C CA . GLU A 1 98 ? 30.340 -5.277 4.369 1.00 75.69 98 GLU A CA 1
ATOM 760 C C . GLU A 1 98 ? 28.965 -5.151 5.054 1.00 75.69 98 GLU A C 1
ATOM 762 O O . GLU A 1 98 ? 27.923 -5.331 4.414 1.00 75.69 98 GLU A O 1
ATOM 767 N N . PRO A 1 99 ? 28.924 -4.942 6.383 1.00 63.25 99 PRO A N 1
ATOM 768 C CA . PRO A 1 99 ? 27.665 -4.704 7.066 1.00 63.25 99 PRO A CA 1
ATOM 769 C C . PRO A 1 99 ? 27.067 -3.414 6.513 1.00 63.25 99 PRO A C 1
ATOM 771 O O . PRO A 1 99 ? 27.699 -2.368 6.620 1.00 63.25 99 PRO A O 1
ATOM 774 N N . LEU A 1 100 ? 25.865 -3.513 5.938 1.00 58.00 100 LEU A N 1
ATOM 775 C CA . LEU A 1 100 ? 25.097 -2.355 5.490 1.00 58.00 100 LEU A CA 1
ATOM 776 C C . LEU A 1 100 ? 25.080 -1.323 6.617 1.00 58.00 100 LEU A C 1
ATOM 778 O O . LEU A 1 100 ? 24.596 -1.624 7.716 1.00 58.00 100 LEU A O 1
ATOM 782 N N . GLU A 1 101 ? 25.624 -0.133 6.362 1.00 59.09 101 GLU A N 1
ATOM 783 C CA . GLU A 1 101 ? 25.347 0.998 7.236 1.00 59.09 101 GLU A CA 1
ATOM 784 C C . GLU A 1 101 ? 23.827 1.182 7.236 1.00 59.09 101 GLU A C 1
ATOM 786 O O . GLU A 1 101 ? 23.189 1.197 6.181 1.00 59.09 101 GLU A O 1
ATOM 791 N N . GLU A 1 102 ? 23.221 1.234 8.426 1.00 51.19 102 GLU A N 1
ATOM 792 C CA . GLU A 1 102 ? 21.829 1.656 8.538 1.00 51.19 102 GLU A CA 1
ATOM 793 C C . GLU A 1 102 ? 21.749 3.029 7.876 1.00 51.19 102 GLU A C 1
ATOM 795 O O . GLU A 1 102 ? 22.301 3.999 8.400 1.00 51.19 102 GLU A O 1
ATOM 800 N N . LEU A 1 103 ? 21.123 3.088 6.697 1.00 49.59 103 LEU A N 1
ATOM 801 C CA . LEU A 1 103 ? 20.844 4.349 6.034 1.00 49.59 103 LEU A CA 1
ATOM 802 C C . LEU A 1 103 ? 20.104 5.215 7.051 1.00 49.59 103 LEU A C 1
ATOM 804 O O . LEU A 1 103 ? 19.012 4.862 7.500 1.00 49.59 103 LEU A O 1
ATOM 808 N N . ASP A 1 104 ? 20.731 6.320 7.449 1.00 44.84 104 ASP A N 1
ATOM 809 C CA . ASP A 1 104 ? 20.064 7.348 8.227 1.00 44.84 104 ASP A CA 1
ATOM 810 C C . ASP A 1 104 ? 18.892 7.837 7.368 1.00 44.84 104 ASP A C 1
ATOM 812 O O . ASP A 1 104 ? 19.089 8.459 6.320 1.00 44.84 104 ASP A O 1
ATOM 816 N N . ASP A 1 105 ? 17.666 7.512 7.789 1.00 43.06 105 ASP A N 1
ATOM 817 C CA . ASP A 1 105 ? 16.403 7.838 7.111 1.00 43.06 105 ASP A CA 1
ATOM 818 C C . ASP A 1 105 ? 16.258 9.347 6.785 1.00 43.06 105 ASP A C 1
ATOM 820 O O . ASP A 1 105 ? 15.324 9.750 6.088 1.00 43.06 105 ASP A O 1
ATOM 824 N N . THR A 1 106 ? 17.179 10.197 7.255 1.00 47.88 106 THR A N 1
ATOM 825 C CA . THR A 1 106 ? 17.267 11.625 6.934 1.00 47.88 106 THR A CA 1
ATOM 826 C C . THR A 1 106 ? 17.615 11.934 5.472 1.00 47.88 106 THR A C 1
ATOM 828 O O . THR A 1 106 ? 17.370 13.059 5.032 1.00 47.88 106 THR A O 1
ATOM 831 N N . GLU A 1 107 ? 18.144 10.993 4.677 1.00 42.72 107 GLU A N 1
ATOM 832 C CA . GLU A 1 107 ? 18.550 11.300 3.291 1.00 42.72 107 GLU A CA 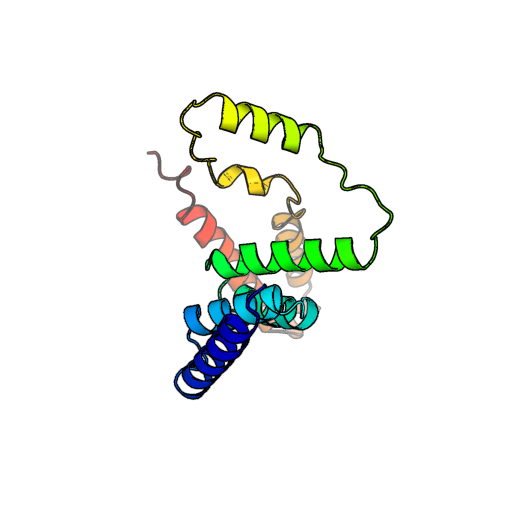1
ATOM 833 C C . GLU A 1 107 ? 17.445 11.153 2.231 1.00 42.72 107 GLU A C 1
ATOM 835 O O . GLU A 1 107 ? 17.523 11.771 1.166 1.00 42.72 107 GLU A O 1
ATOM 840 N N . TYR A 1 108 ? 16.338 10.481 2.569 1.00 39.69 108 TYR A N 1
ATOM 841 C CA . TYR A 1 108 ? 15.115 10.457 1.750 1.00 39.69 108 TYR A CA 1
ATOM 842 C C . TYR A 1 108 ? 14.371 11.810 1.722 1.00 39.69 108 TYR A C 1
ATOM 844 O O . TYR A 1 108 ? 13.422 11.973 0.957 1.00 39.69 108 TYR A O 1
ATOM 852 N N . GLU A 1 109 ? 14.794 12.800 2.518 1.00 43.84 109 GLU A N 1
ATOM 853 C CA . GLU A 1 109 ? 14.210 14.152 2.548 1.00 43.84 109 GLU A CA 1
ATOM 854 C C . GLU A 1 109 ? 14.777 15.107 1.477 1.00 43.84 109 GLU A C 1
ATOM 856 O O . GLU A 1 109 ? 14.341 16.257 1.381 1.00 43.84 109 GLU A O 1
ATOM 861 N N . LYS A 1 110 ? 15.748 14.683 0.655 1.00 44.72 110 LYS A N 1
ATOM 862 C CA . LYS A 1 110 ? 16.382 15.583 -0.330 1.00 44.72 110 LYS A CA 1
ATOM 863 C C . LYS A 1 110 ? 15.666 15.676 -1.682 1.00 44.72 110 LYS A C 1
ATOM 865 O O . LYS A 1 110 ? 15.905 16.650 -2.399 1.00 44.72 110 LYS A O 1
ATOM 870 N N . SER A 1 111 ? 14.783 14.743 -2.045 1.00 40.94 111 SER A N 1
ATOM 871 C CA . SER A 1 111 ? 13.989 14.855 -3.277 1.00 40.94 111 SER A CA 1
ATOM 872 C C . SER A 1 111 ? 12.605 15.414 -2.951 1.00 40.94 111 SER A C 1
ATOM 874 O O . SER A 1 111 ? 11.772 14.707 -2.399 1.00 40.94 111 SER A O 1
ATOM 876 N N . GLU A 1 112 ? 12.394 16.679 -3.317 1.00 49.16 112 GLU A N 1
ATOM 877 C CA . GLU A 1 112 ? 11.216 17.510 -3.017 1.00 49.16 112 GLU A CA 1
ATOM 878 C C . GLU A 1 112 ? 11.233 18.158 -1.628 1.00 49.16 112 GLU A C 1
ATOM 880 O O . GLU A 1 112 ? 10.352 17.948 -0.804 1.00 49.16 112 GLU A O 1
ATOM 885 N N . GLN A 1 113 ? 12.192 19.059 -1.391 1.00 44.38 113 GLN A N 1
ATOM 886 C CA . GLN A 1 113 ? 11.928 20.159 -0.462 1.00 44.38 113 GLN A CA 1
ATOM 887 C C . GLN A 1 113 ? 10.712 20.942 -0.988 1.00 44.38 113 GLN A C 1
ATOM 889 O O . GLN A 1 113 ? 10.823 21.556 -2.059 1.00 44.38 113 GLN A O 1
ATOM 894 N N . PRO A 1 114 ? 9.563 20.977 -0.287 1.00 43.03 114 PRO A N 1
ATOM 895 C CA . PRO A 1 114 ? 8.525 21.921 -0.638 1.00 43.03 114 PRO A CA 1
ATOM 896 C C . PRO A 1 114 ? 9.065 23.318 -0.324 1.00 43.03 114 PRO A C 1
ATOM 898 O O . PRO A 1 114 ? 9.182 23.728 0.831 1.00 43.03 114 PRO A O 1
ATOM 901 N N . LYS A 1 115 ? 9.406 24.071 -1.370 1.00 50.19 115 LYS A N 1
ATOM 902 C CA . LYS A 1 115 ? 9.334 25.531 -1.292 1.00 50.19 115 LYS A CA 1
ATOM 903 C C . LYS A 1 115 ? 7.889 25.881 -0.893 1.00 50.19 115 LYS A C 1
ATOM 905 O O . LYS A 1 115 ? 6.987 25.412 -1.574 1.00 50.19 115 LYS A O 1
ATOM 910 N N . LEU A 1 116 ? 7.566 26.653 0.139 1.00 57.31 116 LEU A N 1
ATOM 911 C CA . LEU A 1 116 ? 8.343 27.274 1.207 1.00 57.31 116 LEU A CA 1
ATOM 912 C C . LEU A 1 116 ? 7.315 27.535 2.333 1.00 57.31 116 LEU A C 1
ATOM 914 O O . LEU A 1 116 ? 6.425 28.367 2.186 1.00 57.31 116 LEU A O 1
ATOM 918 N N . TYR A 1 117 ? 7.411 26.834 3.461 1.00 55.84 117 TYR A N 1
ATOM 919 C CA . TYR A 1 117 ? 6.502 27.027 4.607 1.00 55.84 117 TYR A CA 1
ATOM 920 C C . TYR A 1 117 ? 6.508 28.475 5.143 1.00 55.84 117 TYR A C 1
ATOM 922 O O . TYR A 1 117 ? 5.513 28.986 5.658 1.00 55.84 117 TYR A O 1
ATOM 930 N N . GLU A 1 118 ? 7.648 29.152 5.007 1.00 57.59 118 GLU A N 1
ATOM 931 C CA . GLU A 1 118 ? 7.830 30.551 5.394 1.00 57.59 118 GLU A CA 1
ATOM 932 C C . GLU A 1 118 ? 7.139 31.520 4.424 1.00 57.59 118 GLU A C 1
ATOM 934 O O . GLU A 1 118 ? 6.611 32.539 4.876 1.00 57.59 118 GLU A O 1
ATOM 939 N N . ASP A 1 119 ? 7.059 31.175 3.132 1.00 63.69 119 ASP A N 1
ATOM 940 C CA . ASP A 1 119 ? 6.332 31.965 2.130 1.00 63.69 119 ASP A CA 1
ATOM 941 C C . ASP A 1 119 ? 4.821 31.886 2.376 1.00 63.69 119 ASP A C 1
ATOM 943 O O . ASP A 1 119 ? 4.127 32.900 2.285 1.00 63.69 119 ASP A O 1
ATOM 947 N N . ASP A 1 120 ? 4.309 30.719 2.780 1.00 64.94 120 ASP A N 1
ATOM 948 C CA . ASP A 1 120 ? 2.895 30.541 3.127 1.00 64.94 120 ASP A CA 1
ATOM 949 C C . ASP A 1 120 ? 2.515 31.349 4.382 1.00 64.94 120 ASP A C 1
ATOM 951 O O . ASP A 1 120 ? 1.477 32.014 4.411 1.00 64.94 120 ASP A O 1
ATOM 955 N N . ILE A 1 121 ? 3.379 31.371 5.408 1.00 65.00 121 ILE A N 1
ATOM 956 C CA . ILE A 1 121 ? 3.189 32.219 6.601 1.00 65.00 121 ILE A CA 1
ATOM 957 C C . ILE A 1 121 ? 3.257 33.706 6.237 1.00 65.00 121 ILE A C 1
ATOM 959 O O . ILE A 1 121 ? 2.459 34.494 6.751 1.00 65.00 121 ILE A O 1
ATOM 963 N N . GLY A 1 122 ? 4.198 34.103 5.377 1.00 71.12 122 GLY A N 1
ATOM 964 C CA . GLY A 1 122 ? 4.313 35.477 4.888 1.00 71.12 122 GLY A CA 1
ATOM 965 C C . GLY A 1 122 ? 3.040 35.927 4.172 1.00 71.12 122 GLY A C 1
ATOM 966 O O . GLY A 1 122 ? 2.447 36.939 4.547 1.00 71.12 122 GLY A O 1
ATOM 967 N N . THR A 1 123 ? 2.564 35.105 3.237 1.00 72.12 123 THR A N 1
ATOM 968 C CA . THR A 1 123 ? 1.327 35.331 2.476 1.00 72.12 123 THR A CA 1
ATOM 969 C C . THR A 1 123 ? 0.103 35.437 3.392 1.00 72.12 123 THR A C 1
ATOM 971 O O . THR A 1 123 ? -0.729 36.328 3.231 1.00 72.12 123 THR A O 1
ATOM 974 N N . LEU A 1 124 ? -0.006 34.575 4.409 1.00 67.38 124 LEU A N 1
ATOM 975 C CA . LEU A 1 124 ? -1.117 34.611 5.368 1.00 67.38 124 LEU A CA 1
ATOM 976 C C . LEU A 1 124 ? -1.086 35.849 6.274 1.00 67.38 124 LEU A C 1
ATOM 978 O O . LEU A 1 124 ? -2.140 36.402 6.589 1.00 67.38 124 LEU A O 1
ATOM 982 N N . LYS A 1 125 ? 0.103 36.311 6.680 1.00 71.62 125 LYS A N 1
ATOM 983 C CA . LYS A 1 125 ? 0.262 37.549 7.461 1.00 71.62 125 LYS A CA 1
ATOM 984 C C . LYS A 1 125 ? -0.089 38.787 6.643 1.00 71.62 125 LYS A C 1
ATOM 986 O O . LYS A 1 125 ? -0.709 39.700 7.182 1.00 71.62 125 LYS A O 1
ATOM 991 N N . GLU A 1 126 ? 0.267 38.800 5.362 1.00 77.12 126 GLU A N 1
ATOM 992 C CA . GLU A 1 126 ? -0.123 39.857 4.429 1.00 77.12 126 GLU A CA 1
ATOM 993 C C . GLU A 1 126 ? -1.649 39.897 4.259 1.00 77.12 126 GLU A C 1
ATOM 995 O O . GLU A 1 126 ? -2.262 40.942 4.470 1.00 77.12 126 GLU A O 1
ATOM 1000 N N . LEU A 1 127 ? -2.288 38.744 4.033 1.00 69.19 127 LEU A N 1
ATOM 1001 C CA . LEU A 1 127 ? -3.748 38.636 3.917 1.00 69.19 127 LEU A CA 1
ATOM 1002 C C . LEU A 1 127 ? -4.496 39.046 5.198 1.00 69.19 127 LEU A C 1
ATOM 1004 O O . LEU A 1 127 ? -5.541 39.681 5.115 1.00 69.19 127 LEU A O 1
ATOM 1008 N N . LEU A 1 128 ? -3.981 38.723 6.388 1.00 65.69 128 LEU A N 1
ATOM 1009 C CA . LEU A 1 128 ? -4.596 39.101 7.673 1.00 65.69 128 LEU A CA 1
ATOM 1010 C C . LEU A 1 128 ? -4.374 40.574 8.063 1.00 65.69 128 LEU A C 1
ATOM 1012 O O . LEU A 1 128 ? -5.007 41.057 9.010 1.00 65.69 128 LEU A O 1
ATOM 1016 N N . SER A 1 129 ? -3.491 41.286 7.356 1.00 70.44 129 SER A N 1
ATOM 1017 C CA . SER A 1 129 ? -3.280 42.726 7.541 1.00 70.44 129 SER A CA 1
ATOM 1018 C C . SER A 1 129 ? -4.361 43.582 6.868 1.00 70.44 129 SER A C 1
ATOM 1020 O O . SER A 1 129 ? -4.551 44.733 7.262 1.00 70.44 129 SER A O 1
ATOM 1022 N N . ASP A 1 130 ? -5.120 43.004 5.929 1.00 73.50 130 ASP A N 1
ATOM 1023 C CA . ASP A 1 130 ? -6.266 43.649 5.293 1.00 73.50 130 ASP A CA 1
ATOM 1024 C C . ASP A 1 130 ? -7.515 43.613 6.192 1.00 73.50 130 ASP A C 1
ATOM 1026 O O . ASP A 1 130 ? -8.005 42.558 6.607 1.00 73.50 130 ASP A O 1
ATOM 1030 N N . GLU A 1 131 ? -8.096 44.791 6.434 1.00 63.56 131 GLU A N 1
ATOM 1031 C CA . GLU A 1 131 ? -9.259 44.999 7.315 1.00 63.56 131 GLU A CA 1
ATOM 1032 C C . GLU A 1 131 ? -10.515 44.244 6.822 1.00 63.56 131 GLU A C 1
ATOM 1034 O O . GLU A 1 131 ? -11.367 43.826 7.607 1.00 63.56 131 GLU A O 1
ATOM 1039 N N . ILE A 1 132 ? -10.596 43.989 5.510 1.00 63.53 132 ILE A N 1
ATOM 1040 C CA . ILE A 1 132 ? -11.681 43.226 4.875 1.00 63.53 132 ILE A CA 1
ATOM 1041 C C . ILE A 1 132 ? -11.579 41.737 5.231 1.00 63.53 132 ILE A C 1
ATOM 1043 O O . ILE A 1 132 ? -12.594 41.104 5.516 1.00 63.53 132 ILE A O 1
ATOM 1047 N N . VAL A 1 133 ? -10.373 41.169 5.268 1.00 58.31 133 VAL A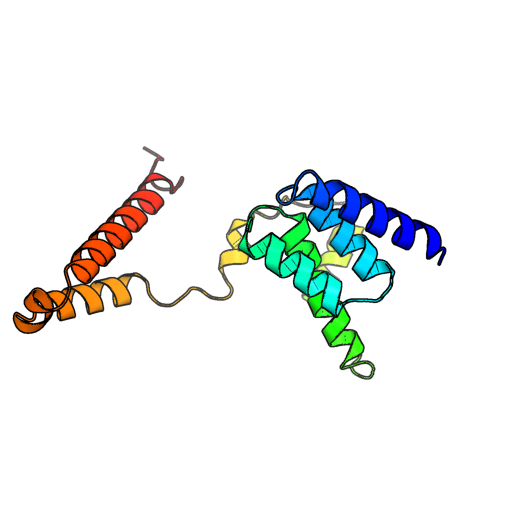 N 1
ATOM 1048 C CA . VAL A 1 133 ? -10.149 39.730 5.493 1.00 58.31 133 VAL A CA 1
ATOM 1049 C C . VAL A 1 133 ? -10.423 39.350 6.949 1.00 58.31 133 VAL A C 1
ATOM 1051 O O . VAL A 1 133 ? -11.021 38.304 7.208 1.00 58.31 133 VAL A O 1
ATOM 1054 N N . GLN A 1 134 ? -10.116 40.245 7.894 1.00 56.62 134 GLN A N 1
ATOM 1055 C CA . GLN A 1 134 ? -10.482 40.081 9.308 1.00 56.62 134 GLN A CA 1
ATOM 1056 C C . GLN A 1 134 ? -11.998 39.968 9.523 1.00 56.62 134 GLN A C 1
ATOM 1058 O O . GLN A 1 134 ? -12.442 39.306 10.461 1.00 56.62 134 GLN A O 1
ATOM 1063 N N . SER A 1 135 ? -12.799 40.581 8.645 1.00 58.19 135 SER A N 1
ATOM 1064 C CA . SER A 1 135 ? -14.261 40.521 8.723 1.00 58.19 135 SER A CA 1
ATOM 1065 C C . SER A 1 135 ? -14.863 39.233 8.146 1.00 58.19 135 SER A C 1
ATOM 1067 O O . SER A 1 135 ? -16.015 38.922 8.451 1.00 58.19 135 SER A O 1
ATOM 1069 N N . VAL A 1 136 ? -14.113 38.480 7.324 1.00 58.03 136 VAL A N 1
ATOM 1070 C CA . VAL A 1 136 ? -14.678 37.403 6.493 1.00 58.03 136 VAL A CA 1
ATOM 1071 C C . VAL A 1 136 ? -14.492 36.001 7.071 1.00 58.03 136 VAL A C 1
ATOM 1073 O O . VAL A 1 136 ? -15.387 35.190 6.847 1.00 58.03 136 VAL A O 1
ATOM 1076 N N . HIS A 1 137 ? -13.437 35.665 7.831 1.00 54.81 137 HIS A N 1
ATOM 1077 C CA . HIS A 1 137 ? -13.385 34.309 8.407 1.00 54.81 137 HIS A CA 1
ATOM 1078 C C . HIS A 1 137 ? -12.553 34.145 9.698 1.00 54.81 137 HIS A C 1
ATOM 1080 O O . HIS A 1 137 ? -11.328 34.269 9.656 1.00 54.81 137 HIS A O 1
ATOM 1086 N N . PRO A 1 138 ? -13.172 33.730 10.825 1.00 61.72 138 PRO A N 1
ATOM 1087 C CA . PRO A 1 138 ? -12.451 33.304 12.034 1.00 61.72 138 PRO A CA 1
ATOM 1088 C C . PRO A 1 138 ? -11.560 32.062 11.825 1.00 61.72 138 PRO A C 1
ATOM 1090 O O . PRO A 1 138 ? -10.703 31.756 12.656 1.00 61.72 138 PRO A O 1
ATOM 1093 N N . ASP A 1 139 ? -11.709 31.363 10.699 1.00 58.50 139 ASP A N 1
ATOM 1094 C CA . ASP A 1 139 ? -10.890 30.190 10.377 1.00 58.50 139 ASP A CA 1
ATOM 1095 C C . ASP A 1 139 ? -9.481 30.569 9.895 1.00 58.50 139 ASP A C 1
ATOM 1097 O O . ASP A 1 139 ? -8.558 29.768 10.025 1.00 58.50 139 ASP A O 1
ATOM 1101 N N . CYS A 1 140 ? -9.269 31.798 9.402 1.00 59.78 140 CYS A N 1
ATOM 1102 C CA . CYS A 1 140 ? -7.937 32.270 9.009 1.00 59.78 140 CYS A CA 1
ATO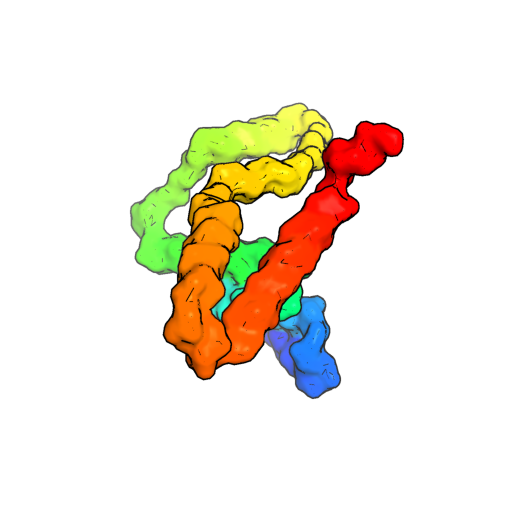M 1103 C C . CYS A 1 140 ? -7.028 32.489 10.228 1.00 59.78 140 CYS A C 1
ATOM 1105 O O . CYS A 1 140 ? -5.844 32.159 10.174 1.00 59.78 140 CYS A O 1
ATOM 1107 N N . SER A 1 141 ? -7.578 32.969 11.351 1.00 62.97 141 SER A N 1
ATOM 1108 C CA . SER A 1 141 ? -6.837 33.047 12.616 1.00 62.97 141 SER A CA 1
ATOM 1109 C C . SER A 1 141 ? -6.535 31.663 13.186 1.00 62.97 141 SER A C 1
ATOM 1111 O O . SER A 1 141 ? -5.421 31.429 13.645 1.00 62.97 141 SER A O 1
ATOM 1113 N N . TYR A 1 142 ? -7.482 30.722 13.088 1.00 67.31 142 TYR A N 1
ATOM 1114 C CA . TYR A 1 142 ? -7.260 29.336 13.510 1.00 67.31 142 TYR A CA 1
ATOM 1115 C C . TYR A 1 142 ? -6.166 28.653 12.680 1.00 67.31 142 TYR A C 1
ATOM 1117 O O . TYR A 1 142 ? -5.313 27.960 13.229 1.00 67.31 142 TYR A O 1
ATOM 1125 N N . LEU A 1 143 ? -6.153 28.877 11.363 1.00 65.62 143 LEU A N 1
ATOM 1126 C CA . LEU A 1 143 ? -5.122 28.345 10.476 1.00 65.62 143 LEU A CA 1
ATOM 1127 C C . LEU A 1 143 ? -3.738 28.917 10.813 1.00 65.62 143 LEU A C 1
ATOM 1129 O O . LEU A 1 143 ? -2.766 28.165 10.843 1.00 65.62 143 LEU A O 1
ATOM 1133 N N . LEU A 1 144 ? -3.646 30.215 11.121 1.00 67.69 144 LEU A N 1
ATOM 1134 C CA . LEU A 1 144 ? -2.392 30.837 11.547 1.00 67.69 144 LEU A CA 1
ATOM 1135 C C . LEU A 1 144 ? -1.897 30.248 12.878 1.00 67.69 144 LEU A C 1
ATOM 1137 O O . LEU A 1 144 ? -0.745 29.830 12.963 1.00 67.69 144 LEU A O 1
ATOM 1141 N N . GLU A 1 145 ? -2.764 30.142 13.890 1.00 72.00 145 GLU A N 1
ATOM 1142 C CA . GLU A 1 145 ? -2.419 29.512 15.174 1.00 72.00 145 GLU A CA 1
ATOM 1143 C C . GLU A 1 145 ? -1.991 28.050 14.999 1.00 72.00 145 GLU A C 1
ATOM 1145 O O . GLU A 1 145 ? -1.024 27.599 15.617 1.00 72.00 145 GLU A O 1
ATOM 1150 N N . TYR A 1 146 ? -2.682 27.309 14.130 1.00 71.88 146 TYR A N 1
ATOM 1151 C CA . TYR A 1 146 ? -2.363 25.922 13.812 1.00 71.88 146 TYR A CA 1
ATOM 1152 C C . TYR A 1 146 ? -0.974 25.789 13.174 1.00 71.88 146 TYR A C 1
ATOM 1154 O O . TYR A 1 146 ? -0.184 24.935 13.589 1.00 71.88 146 TYR A O 1
ATOM 1162 N N . LEU A 1 147 ? -0.647 26.645 12.203 1.00 67.81 147 LEU A N 1
ATOM 1163 C CA . LEU A 1 147 ? 0.661 26.655 11.550 1.00 67.81 147 LEU A CA 1
ATOM 1164 C C . LEU A 1 147 ? 1.759 27.105 12.526 1.00 67.81 147 LEU A C 1
ATOM 1166 O O . LEU A 1 147 ? 2.765 26.419 12.688 1.00 67.81 147 LEU A O 1
ATOM 1170 N N . GLU A 1 148 ? 1.569 28.181 13.285 1.00 71.75 148 GLU A N 1
ATOM 1171 C CA . GLU A 1 148 ? 2.559 28.597 14.288 1.00 71.75 148 GLU A CA 1
ATOM 1172 C C . GLU A 1 148 ? 2.788 27.525 15.366 1.00 71.75 148 GLU A C 1
ATOM 1174 O O . GLU A 1 148 ? 3.925 27.276 15.776 1.00 71.75 148 GLU A O 1
ATOM 1179 N N . GLY A 1 149 ? 1.725 26.846 15.808 1.00 72.62 149 GLY A N 1
ATOM 1180 C CA . GLY A 1 149 ? 1.809 25.730 16.748 1.00 72.62 149 GLY A CA 1
ATOM 1181 C C . GLY A 1 149 ? 2.597 24.551 16.181 1.00 72.62 149 GLY A C 1
ATOM 1182 O O . GLY A 1 149 ? 3.442 23.978 16.869 1.00 72.62 149 GLY A O 1
ATOM 1183 N N . ARG A 1 150 ? 2.384 24.230 14.904 1.00 66.25 150 ARG A N 1
ATOM 1184 C CA . ARG A 1 150 ? 3.107 23.166 14.204 1.00 66.25 150 ARG A CA 1
ATOM 1185 C C . ARG A 1 150 ? 4.577 23.531 13.985 1.00 66.25 150 ARG A C 1
ATOM 1187 O O . ARG A 1 150 ? 5.434 22.689 14.222 1.00 66.25 150 ARG A O 1
ATOM 1194 N N . GLN A 1 151 ? 4.888 24.782 13.640 1.00 64.88 151 GLN A N 1
ATOM 1195 C CA . GLN A 1 151 ? 6.269 25.269 13.543 1.00 64.88 151 GLN A CA 1
ATOM 1196 C C . GLN A 1 151 ? 7.002 25.118 14.881 1.00 64.88 151 GLN A C 1
ATOM 1198 O O . GLN A 1 151 ? 8.098 24.566 14.930 1.00 64.88 151 GLN A O 1
ATOM 1203 N N . LYS A 1 152 ? 6.374 25.543 15.985 1.00 68.62 152 LYS A N 1
ATOM 1204 C CA . LYS A 1 152 ? 6.935 25.388 17.337 1.00 68.62 152 LYS A CA 1
ATOM 1205 C C . LYS A 1 152 ? 7.109 23.922 17.721 1.00 68.62 152 LYS A C 1
ATOM 1207 O O . LYS A 1 152 ? 8.123 23.583 18.317 1.00 68.62 152 LYS A O 1
ATOM 1212 N N . PHE A 1 153 ? 6.152 23.066 17.371 1.00 66.62 153 PHE A N 1
ATOM 1213 C CA . PHE A 1 153 ? 6.235 21.626 17.607 1.00 66.62 153 PHE A CA 1
ATOM 1214 C C . PHE A 1 153 ? 7.449 21.008 16.902 1.00 66.62 153 PHE A C 1
ATOM 1216 O O . PHE A 1 153 ? 8.216 20.301 17.547 1.00 66.62 153 PHE A O 1
ATOM 1223 N N . TRP A 1 154 ? 7.670 21.322 15.621 1.00 55.00 154 TRP A N 1
ATOM 1224 C CA . TRP A 1 154 ? 8.824 20.809 14.875 1.00 55.00 154 TRP A CA 1
ATOM 1225 C C . TRP A 1 154 ? 10.153 21.387 15.368 1.00 55.00 154 TRP A C 1
ATOM 1227 O O . TRP A 1 154 ? 11.111 20.638 15.480 1.00 55.00 154 TRP A O 1
ATOM 1237 N N . ILE A 1 155 ? 10.202 22.664 15.766 1.00 60.47 155 ILE A N 1
ATOM 1238 C CA . ILE A 1 155 ? 11.385 23.261 16.418 1.00 60.47 155 ILE A CA 1
ATOM 1239 C C . ILE A 1 155 ? 11.689 22.571 17.758 1.00 60.47 155 ILE A C 1
ATOM 1241 O O . ILE A 1 155 ? 12.846 22.331 18.087 1.00 60.47 155 ILE A O 1
ATOM 1245 N N . TYR A 1 156 ? 10.661 22.261 18.550 1.00 59.81 156 TYR A N 1
ATOM 1246 C CA . TYR A 1 156 ? 10.817 21.637 19.867 1.00 59.81 156 TYR A CA 1
ATOM 1247 C C . TYR A 1 156 ? 11.206 20.156 19.778 1.00 59.81 156 TYR A C 1
ATOM 1249 O O . TYR A 1 156 ? 11.907 19.640 20.641 1.00 59.81 156 TYR A O 1
ATOM 1257 N N . HIS A 1 157 ? 10.753 19.469 18.732 1.00 50.53 157 HIS A N 1
ATOM 1258 C CA . HIS A 1 157 ? 11.076 18.069 18.482 1.00 50.53 157 HIS A CA 1
ATOM 1259 C C . HIS A 1 157 ? 12.272 17.868 17.547 1.00 50.53 157 HIS A C 1
ATOM 1261 O O . HIS A 1 157 ? 12.609 16.718 17.276 1.00 50.53 157 HIS A O 1
ATOM 1267 N N . ASP A 1 158 ? 12.937 18.939 17.096 1.00 54.69 158 ASP A N 1
ATOM 1268 C CA . ASP A 1 158 ? 14.188 18.839 16.348 1.00 54.69 158 ASP A CA 1
ATOM 1269 C C . ASP A 1 158 ? 15.336 18.444 17.302 1.00 54.69 158 ASP A C 1
ATOM 1271 O O . ASP A 1 158 ? 15.766 19.247 18.144 1.00 54.69 158 ASP A O 1
ATOM 1275 N N . PRO A 1 159 ? 15.886 17.221 17.180 1.00 47.19 159 PRO A N 1
ATOM 1276 C CA . PRO A 1 159 ? 16.951 16.742 18.054 1.00 47.19 159 PRO A CA 1
ATOM 1277 C C . PRO A 1 159 ? 18.257 17.547 17.923 1.00 47.19 159 PRO A C 1
ATOM 1279 O O . PRO A 1 159 ? 19.131 17.428 18.785 1.00 47.19 159 PRO A O 1
ATOM 1282 N N . LYS A 1 160 ? 18.416 18.385 16.886 1.00 52.38 160 LYS A N 1
ATOM 1283 C CA . LYS A 1 160 ? 19.605 19.232 16.692 1.00 52.38 160 LYS A CA 1
ATOM 1284 C C . LYS A 1 160 ? 19.611 20.474 17.590 1.00 52.38 160 LYS A C 1
ATOM 1286 O O . LYS A 1 160 ? 20.693 20.949 17.932 1.00 52.38 160 LYS A O 1
ATOM 1291 N N . ILE A 1 161 ? 18.447 20.974 18.018 1.00 50.06 161 ILE A N 1
ATOM 1292 C CA . ILE A 1 161 ? 18.328 22.218 18.808 1.00 50.06 161 ILE A CA 1
ATOM 1293 C C . ILE A 1 161 ? 18.530 21.963 20.316 1.00 50.06 161 ILE A C 1
ATOM 1295 O O . ILE A 1 161 ? 18.905 22.870 21.055 1.00 50.06 161 ILE A O 1
ATOM 1299 N N . HIS A 1 162 ? 18.355 20.725 20.793 1.00 45.50 162 HIS A N 1
ATOM 1300 C CA . HIS A 1 162 ? 18.508 20.347 22.211 1.00 45.50 162 HIS A CA 1
ATOM 1301 C C . HIS A 1 162 ? 19.903 19.832 22.607 1.00 45.50 162 HIS A C 1
ATOM 1303 O O . HIS A 1 162 ? 20.075 19.272 23.690 1.00 45.50 162 HIS A O 1
ATOM 1309 N N . LYS A 1 163 ? 20.935 20.063 21.786 1.00 48.62 163 LYS A N 1
ATOM 1310 C CA . LYS A 1 163 ? 22.326 19.999 22.260 1.00 48.62 163 LYS A CA 1
ATOM 1311 C C . LYS A 1 163 ? 22.727 21.343 22.874 1.00 48.62 163 LYS A C 1
ATOM 1313 O O . LYS A 1 163 ? 23.376 22.133 22.197 1.00 48.62 163 LYS A O 1
ATOM 1318 N N . LEU A 1 164 ? 22.348 21.571 24.134 1.00 38.91 164 LEU A N 1
ATOM 1319 C CA . LEU A 1 164 ? 23.021 22.455 25.103 1.00 38.91 164 LEU A CA 1
ATOM 1320 C C . LEU A 1 164 ? 22.555 22.126 26.526 1.00 38.91 164 LEU A C 1
ATOM 1322 O O . LEU A 1 164 ? 21.329 22.159 26.766 1.00 38.91 164 LEU A O 1
#

Radius of gyration: 22.87 Å; chains: 1; bounding box: 46×67×49 Å

InterPro domains:
  IPR011990 Tetratricopeptide-like helical domain superfamily [G3DSA:1.25.40.10] (1-152)
  IPR011990 Tetratricopeptide-like helical domain superfamily [SSF48452] (3-64)

Organism: Nephila pilipes (NCBI:txid299642)

Sequence (164 aa):
MDTGMYVEAKEYAEAVLKINPRSPEAKSLKGEAEFFLGDFERSFLTYSQGHNSRPSFGAFKLGYQMNGRAIDNALHPDEPIVFGNEDAEGIEELLSGEPLEELDDTEYEKSEQPKLYEDDIGTLKELLSDEIVQSVHPDCSYLLEYLEGRQKFWIYHDPKIHKL

pLDDT: mean 73.2, std 16.24, range [38.91, 97.0]

Foldseek 3Di:
DPLVVLVVQLVVLVVVCVVPVLPLVSLLSNLVSCVVVVVLVVSLVSLVVSCVVPVPPVSSVVSNVVSVVSVVCVVCVPPPPDDDPVNVVVVVVVVVPPPDDPPPPVVVCPPDPPPDLVVVLVVLVVQCVDPVSVVPDPVSVVVNVVSVVVVVVCVVPPPVNPPD

Secondary structure (DSSP, 8-state):
--THHHHHHHHHHHHHHHH-TT-HHHHHHHHHHHHHTT-HHHHHHHHHHHHHH-TT-HHHHHHHHHHHHHHHHHH-TTS-----HHHHHHHHHHHHTPPPP---GGGGGSS---S-HHHHHHHHHHHHHSHHHHHH-HHHHHHHHHHHHHHHHHHHH-TTTT--

=== Feature glossary ===
The record interleaves many kinds of information about one protein. Here is each kind framed as the question it answers.

Q: Are the domains correctly placed relative to each other?
A: Predicted aligned error is AlphaFold's pairwise confidence. Unlike pLDDT (per-residue), PAE is per-residue-pair and captures whether two parts of the structure are correctly placed relative to each other. Units are ångströms of expected positional error.

Q: Which residues are in helices, strands, or loops?
A: Eight-state secondary structure (DSSP): H is the canonical α-helix, G the tighter 3₁₀-helix, I the wider π-helix; E/B are β-structure, T and S are turns and bends, and '-' is everything else. DSSP derives these from the pattern of main-chain N–H···O=C hydrogen bonds, not from the sequence.

Q: What if only a Cα trace is available?
A: P-SEA three-state annotation labels each residue as helix, strand, or coil based purely on the geometry of the Cα trace. It serves as a fallback when the full backbone (and thus DSSP) is unavailable.

Q: What are the backbone torsion angles?
A: φ (phi) and ψ (psi) are the two rotatable backbone dihedrals per residue: φ is the C(i-1)–N–Cα–C torsion, ψ is the N–Cα–C–N(i+1) torsion, both in degrees on (−180°, 180°]. α-helical residues cluster near (−60°, −45°); β-strand residues near (−120°, +130°). A Ramachandran plot is simply a scatter of (φ, ψ) for every residue.

Q: What known structures does this most resemble?
A: Structural nearest neighbors (via Foldseek easy-search vs the PDB). Reported per hit: target PDB id, E-value, and alignment TM-score. A TM-score above ~0.5 is the conventional threshold for 'same fold'.

Q: What family and function is it annotated with?
A: Database cross-references. InterPro integrates a dozen domain/family signature databases into unified entries with residue-range hits. GO terms attach function/process/location labels with evidence codes. CATH codes position the fold in a four-level structural taxonomy. Organism is the NCBI-taxonomy species name.

Q: Which residues are buried vs exposed?
A: Solvent accessibility: the surface area of each residue that a 1.4 Å water probe can touch, in Å². When only backbone atoms are present the absolute values are lower than full-atom SASA (side chains contribute most of the area) and are flagged as backbone-only.

Q: What do the diagnostic plots show?
A: Three diagnostic plots accompany the record. The Cα contact map visualizes the tertiary structure as a 2D adjacency matrix (8 Å cutoff, sequence-local contacts suppressed). The Ramachandran plot shows the distribution of backbone (φ, ψ) torsions, with points in the α and β basins reflecting secondary structure content. The PAE plot shows AlphaFold's inter-residue confidence as a color matrix.

Q: What is the amino-acid chain?
A: The amino-acid sequence is the protein's primary structure: the linear order of residues from the N-terminus to the C-terminus, written in one-letter code. Everything else here — the 3D coordinates, the secondary structure, the domain annotations — is ultimately a consequence of this string.

Q: What do the rendered images show?
A: The six renders are orthographic views along the three Cartesian axes in both directions. Representation (cartoon, sticks, or surface) and color scheme (sequence-rainbow or by-chain) vary across proteins so the training set covers all the common visualization conventions.

Q: Where is each backbone atom in 3D?
A: The mmCIF table is the protein's shape written out atom by atom. For each backbone N, Cα, C, and carbonyl O, it records an (x, y, z) coordinate triple in Å plus the residue type, chain letter, and residue number.

Q: How mobile is each atom in the crystal?
A: For experimental (PDB) structures, the B-factor (temperature factor) quantifies the positional spread of each atom in the crystal — a combination of thermal vibration and static disorder — in units of Å². High B-factors mark flexible loops or poorly resolved regions; low B-factors mark the rigid, well-ordered core.

Q: How big and how compact is the whole molecule?
A: Three whole-structure scalars: the radius of gyration (RMS distance of Cα from centroid, in Å), the count of Cα–Cα contacts (pairs closer than 8 Å and separated by more than four residues in sequence — i.e. tertiary, not local, contacts), and the bounding-box dimensions. Together they distinguish compact globular folds from extended fibres or disordered chains.

Q: What does the local fold look like, residue by residue?
A: A 3Di character summarizes, for each residue, the relative orientation of the Cα frame of its nearest spatial neighbor. Because it encodes fold topology rather than chemistry, 3Di alignments detect remote structural similarity that sequence alignment misses.

Q: How confident is the AlphaFold model at each residue?
A: For AlphaFold models, the B-factor field carries pLDDT — the model's own estimate of local accuracy on a 0–100 scale. Regions with pLDDT<50 should be treated as essentially unmodeled; they often correspond to intrinsically disordered segments.